Protein AF-A0A9E0PVD9-F1 (afdb_monomer)

pLDDT: mean 71.07, std 14.57, range [38.31, 94.0]

Nearest PDB structures (foldseek):
  6zca-assembly1_H  TM=3.466E-01  e=7.854E+00  Bacillus subtilis

Solvent-accessible surface area (backbone atoms only — not comparable to full-atom values): 8958 Å² total; per-residue (Å²): 135,83,74,78,79,60,87,56,66,57,70,53,83,53,71,79,39,72,42,85,40,76,60,57,94,83,19,94,79,35,46,43,69,78,36,33,29,36,58,50,47,50,51,51,40,51,51,49,49,66,51,49,53,55,49,58,53,50,64,55,73,76,47,55,87,72,59,69,77,58,73,68,67,71,61,35,54,53,49,52,51,53,50,43,48,43,62,76,49,33,33,79,73,46,49,91,49,23,84,75,46,45,67,55,53,52,51,52,49,54,49,54,50,43,33,50,53,58,27,69,45,82,36,60,73,60,19,63,74,71,77,41,86,40,64,38,37,40,75,72,34,69,68,52,49,52,50,54,51,51,66,71,71,108

Mean predicted aligned error: 12.89 Å

Radius of gyration: 20.1 Å; Cα contacts (8 Å, |Δi|>4): 123; chains: 1; bounding box: 58×36×50 Å

Secondary structure (DSSP, 8-state):
-PPPPPTTTTTSPPEEEEEE---GGG-TTSEEEEEEHHHHHHHHHHHHHHHHHHHHHHHHHTS-TTGGGS--THHHHHHHHHHHIIIIIIHHHHGGGHHHHHHHHHHHHHHHHHHHHHHHS--HHHHHHTTS---S-GGG-HHHHHHHHHHHH-

Structure (mmCIF, N/CA/C/O backbone):
data_AF-A0A9E0PVD9-F1
#
_entry.id   AF-A0A9E0PVD9-F1
#
loop_
_atom_site.group_PDB
_atom_site.id
_atom_site.type_symbol
_atom_site.label_atom_id
_atom_site.label_alt_id
_atom_site.label_comp_id
_atom_site.label_asym_id
_atom_site.label_entity_id
_atom_site.label_seq_id
_atom_site.pdbx_PDB_ins_code
_atom_site.Cartn_x
_atom_site.Cartn_y
_atom_site.Cartn_z
_atom_site.occupancy
_atom_site.B_iso_or_equiv
_atom_site.auth_seq_id
_atom_site.auth_comp_id
_atom_site.auth_asym_id
_atom_site.auth_atom_id
_atom_site.pdbx_PDB_model_num
ATOM 1 N N . MET A 1 1 ? 35.171 -16.107 -16.416 1.00 38.31 1 MET A N 1
ATOM 2 C CA . MET A 1 1 ? 35.222 -14.793 -15.742 1.00 38.31 1 MET A CA 1
ATOM 3 C C . MET A 1 1 ? 33.788 -14.353 -15.505 1.00 38.31 1 MET A C 1
ATOM 5 O O . MET A 1 1 ? 33.141 -13.918 -16.445 1.00 38.31 1 MET A O 1
ATOM 9 N N . MET A 1 2 ? 33.255 -14.597 -14.307 1.00 42.34 2 MET A N 1
ATOM 10 C CA . MET A 1 2 ? 31.916 -14.138 -13.922 1.00 42.34 2 MET A CA 1
ATOM 11 C C . MET A 1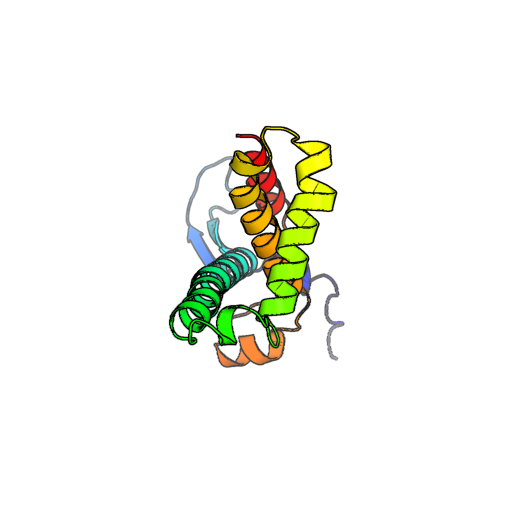 2 ? 32.009 -12.629 -13.686 1.00 42.34 2 MET A C 1
ATOM 13 O O . MET A 1 2 ? 32.814 -12.195 -12.862 1.00 42.34 2 MET A O 1
ATOM 17 N N . ALA A 1 3 ? 31.284 -11.837 -14.475 1.00 53.94 3 ALA A N 1
ATOM 18 C CA . ALA A 1 3 ? 31.204 -10.398 -14.258 1.00 53.94 3 ALA A CA 1
ATOM 19 C C . ALA A 1 3 ? 30.633 -10.138 -12.850 1.00 53.94 3 ALA A C 1
ATOM 21 O O . ALA A 1 3 ? 29.744 -10.880 -12.428 1.00 53.94 3 ALA A O 1
ATOM 22 N N . PRO A 1 4 ? 31.132 -9.134 -12.109 1.00 53.50 4 PRO A N 1
ATOM 23 C CA . PRO A 1 4 ? 30.581 -8.794 -10.803 1.00 53.50 4 PRO A CA 1
ATOM 24 C C . PRO A 1 4 ? 29.106 -8.424 -10.979 1.00 53.50 4 PRO A C 1
ATOM 26 O O . PRO A 1 4 ? 28.787 -7.510 -11.744 1.00 53.50 4 PRO A O 1
ATOM 29 N N . GLU A 1 5 ? 28.206 -9.157 -10.319 1.00 59.16 5 GLU A N 1
ATOM 30 C CA . GLU A 1 5 ? 26.781 -8.839 -10.342 1.00 59.16 5 GLU A CA 1
ATOM 31 C C . GLU A 1 5 ? 26.595 -7.411 -9.840 1.00 59.16 5 GLU A C 1
ATOM 33 O O . GLU A 1 5 ? 27.009 -7.043 -8.740 1.00 59.16 5 GLU A O 1
ATOM 38 N N . ASN A 1 6 ? 26.050 -6.575 -10.715 1.00 63.59 6 ASN A N 1
ATOM 39 C CA . ASN A 1 6 ? 25.955 -5.150 -10.486 1.00 63.59 6 ASN A CA 1
ATOM 40 C C . ASN A 1 6 ? 24.961 -4.925 -9.330 1.00 63.59 6 ASN A C 1
ATOM 42 O O . ASN A 1 6 ? 23.775 -5.241 -9.498 1.00 63.59 6 ASN A O 1
ATOM 46 N N . PRO A 1 7 ? 25.384 -4.376 -8.175 1.00 59.88 7 PRO A N 1
ATOM 47 C CA . PRO A 1 7 ? 24.526 -4.222 -6.998 1.00 59.88 7 PRO A CA 1
ATOM 48 C C . PRO A 1 7 ? 23.393 -3.213 -7.224 1.00 59.88 7 PRO A C 1
ATOM 50 O O . PRO A 1 7 ? 22.564 -3.021 -6.353 1.00 59.88 7 PRO A O 1
ATOM 53 N N . LEU A 1 8 ? 23.333 -2.562 -8.385 1.00 54.97 8 LEU A N 1
ATOM 54 C CA . LEU A 1 8 ? 22.286 -1.613 -8.759 1.00 54.97 8 LEU A CA 1
ATOM 55 C C . LEU A 1 8 ? 21.165 -2.248 -9.596 1.00 54.97 8 LEU A C 1
ATOM 57 O O . LEU A 1 8 ? 20.128 -1.626 -9.807 1.00 54.97 8 LEU A O 1
ATOM 61 N N . SER A 1 9 ? 21.341 -3.488 -10.059 1.00 55.22 9 SER A N 1
ATOM 62 C CA . SER A 1 9 ? 20.395 -4.165 -10.961 1.00 55.22 9 SER A CA 1
ATOM 63 C C . SER A 1 9 ? 19.017 -4.430 -10.343 1.00 55.22 9 SER A C 1
ATOM 65 O O . SER A 1 9 ? 18.041 -4.524 -11.080 1.00 55.22 9 SER A O 1
ATOM 67 N N . HIS A 1 10 ? 18.925 -4.498 -9.013 1.00 57.78 10 HIS A N 1
ATOM 68 C CA . HIS A 1 10 ? 17.672 -4.694 -8.274 1.00 57.78 10 HIS A CA 1
ATOM 69 C C . HIS A 1 10 ? 16.986 -3.380 -7.860 1.00 57.78 10 HIS A C 1
ATOM 71 O O . HIS A 1 10 ? 15.846 -3.398 -7.399 1.00 57.78 10 HIS A O 1
ATOM 77 N N . VAL A 1 11 ? 17.686 -2.246 -7.985 1.00 53.78 11 VAL A N 1
ATOM 78 C CA . VAL A 1 11 ? 17.159 -0.905 -7.671 1.00 53.78 11 VAL A CA 1
ATOM 79 C C . VAL A 1 11 ? 16.564 -0.258 -8.923 1.00 53.78 11 VAL A C 1
ATOM 81 O O . VAL A 1 11 ? 15.617 0.524 -8.843 1.00 53.78 11 VAL A O 1
ATOM 84 N N . ILE A 1 12 ? 17.121 -0.586 -10.090 1.00 56.66 12 ILE A N 1
ATOM 85 C CA . ILE A 1 12 ? 16.719 -0.024 -11.377 1.00 56.66 12 ILE A CA 1
ATOM 86 C C . ILE A 1 12 ? 15.471 -0.744 -11.899 1.00 56.66 12 ILE A C 1
ATOM 88 O O . ILE A 1 12 ? 15.367 -1.965 -11.853 1.00 56.66 12 ILE A O 1
ATOM 92 N N . GLN A 1 13 ? 14.528 0.039 -12.419 1.00 55.19 13 GLN A N 1
ATOM 93 C CA . GLN A 1 13 ? 13.339 -0.460 -13.106 1.00 55.19 13 GLN A CA 1
ATOM 94 C C . GLN A 1 13 ? 13.707 -1.142 -14.416 1.00 55.19 13 GLN A C 1
ATOM 96 O O . GLN A 1 13 ? 14.277 -0.489 -15.293 1.00 55.19 13 GLN A O 1
ATOM 101 N N . HIS A 1 14 ? 13.291 -2.397 -14.588 1.00 59.22 14 HIS A N 1
ATOM 102 C CA . HIS A 1 14 ? 13.336 -3.050 -15.892 1.00 59.22 14 HIS A CA 1
ATOM 103 C C . HIS A 1 14 ? 11.985 -2.893 -16.610 1.00 59.22 14 HIS A C 1
ATOM 105 O O . HIS A 1 14 ? 10.925 -3.124 -16.016 1.00 59.22 14 HIS A O 1
ATOM 111 N N . PRO A 1 15 ? 11.988 -2.415 -17.865 1.00 57.00 15 PRO A N 1
ATOM 112 C CA . PRO A 1 15 ? 10.788 -2.320 -18.684 1.00 57.00 15 PRO A CA 1
ATOM 113 C C . PRO A 1 15 ? 10.430 -3.699 -19.264 1.00 57.00 15 PRO A C 1
ATOM 115 O O . PRO A 1 15 ? 11.221 -4.299 -19.984 1.00 57.00 15 PRO A O 1
ATOM 118 N N . LEU A 1 16 ? 9.221 -4.196 -18.984 1.00 54.94 16 LEU A N 1
ATOM 119 C CA . LEU A 1 16 ? 8.708 -5.462 -19.535 1.00 54.94 16 LEU A CA 1
ATOM 120 C C . LEU A 1 16 ? 7.993 -5.264 -20.876 1.00 54.94 16 LEU A C 1
ATOM 122 O O . LEU A 1 16 ? 7.992 -6.156 -21.721 1.00 54.94 16 LEU A O 1
ATOM 126 N N . LYS A 1 17 ? 7.358 -4.103 -21.081 1.00 51.91 17 LYS A N 1
ATOM 127 C CA . LYS A 1 17 ? 6.690 -3.765 -22.343 1.00 51.91 17 LYS A CA 1
ATOM 128 C C . LYS A 1 17 ? 6.877 -2.292 -22.678 1.00 51.91 17 LYS A C 1
ATOM 130 O O . LYS A 1 17 ? 6.325 -1.412 -22.011 1.00 51.91 17 LYS A O 1
ATOM 135 N N . GLU A 1 18 ? 7.639 -2.052 -23.735 1.00 54.31 18 GLU A N 1
ATOM 136 C CA . GLU A 1 18 ? 7.874 -0.732 -24.309 1.00 54.31 18 GLU A CA 1
ATOM 137 C C . GLU A 1 18 ? 6.925 -0.525 -25.492 1.00 54.31 18 GLU A C 1
ATOM 139 O O . GLU A 1 18 ? 6.795 -1.390 -26.360 1.00 54.31 18 GLU A O 1
ATOM 144 N N . PHE A 1 19 ? 6.232 0.611 -25.514 1.00 52.44 19 PHE A N 1
ATOM 145 C CA . PHE A 1 19 ? 5.480 1.056 -26.682 1.00 52.44 19 PHE A CA 1
ATOM 146 C C . PHE A 1 19 ? 6.237 2.207 -27.347 1.00 52.44 19 PHE A C 1
ATOM 148 O O . PHE A 1 19 ? 6.635 3.138 -26.641 1.00 52.44 19 PHE A O 1
ATOM 155 N N . PRO A 1 20 ? 6.427 2.186 -28.678 1.00 52.06 20 PRO A N 1
ATOM 156 C CA . PRO A 1 20 ? 7.006 3.318 -29.382 1.00 52.06 20 PRO A CA 1
ATOM 157 C C . PRO A 1 20 ? 6.014 4.482 -29.321 1.00 52.06 20 PRO A C 1
ATOM 159 O O . PRO A 1 20 ? 4.884 4.380 -29.797 1.00 52.06 20 PRO A O 1
ATOM 162 N N . ALA A 1 21 ? 6.424 5.571 -28.689 1.00 54.53 21 ALA A N 1
ATOM 163 C CA . ALA A 1 21 ? 5.640 6.785 -28.576 1.00 54.53 21 ALA A CA 1
ATOM 164 C C . ALA A 1 21 ? 6.600 7.970 -28.595 1.00 54.53 21 ALA A C 1
ATOM 166 O O . ALA A 1 21 ? 7.444 8.128 -27.715 1.00 54.53 21 ALA A O 1
ATOM 167 N N . ASP A 1 22 ? 6.478 8.782 -29.636 1.00 52.19 22 ASP A N 1
ATOM 168 C CA . ASP A 1 22 ? 7.345 9.925 -29.880 1.00 52.19 22 ASP A CA 1
ATOM 169 C C . ASP A 1 22 ? 6.628 11.203 -29.422 1.00 52.19 22 ASP A C 1
ATOM 171 O O . ASP A 1 22 ? 6.056 11.952 -30.212 1.00 52.19 22 ASP A O 1
ATOM 175 N N . LEU A 1 23 ? 6.572 11.404 -28.099 1.00 58.47 23 LEU A N 1
ATOM 176 C CA . LEU A 1 23 ? 6.018 12.609 -27.462 1.00 58.47 23 LEU A CA 1
ATOM 177 C C . LEU A 1 23 ? 7.101 13.692 -27.259 1.00 58.47 23 LEU A C 1
ATOM 179 O O . LEU A 1 23 ? 7.127 14.397 -26.245 1.00 58.47 23 LEU A O 1
ATOM 183 N N . GLY A 1 24 ? 8.020 13.828 -28.222 1.00 64.25 24 GLY A N 1
ATOM 184 C CA . GLY A 1 24 ? 9.036 14.882 -28.259 1.00 64.25 24 GLY A CA 1
ATOM 185 C C . GLY A 1 24 ? 9.829 15.005 -26.951 1.00 64.25 24 GLY A C 1
ATOM 186 O O . GLY A 1 24 ? 10.528 14.085 -26.534 1.00 64.25 24 GLY A O 1
ATOM 187 N N . MET A 1 25 ? 9.705 16.146 -26.267 1.00 58.59 25 MET A N 1
ATOM 188 C CA . MET A 1 25 ? 10.477 16.480 -25.058 1.00 58.59 25 MET A CA 1
ATOM 189 C C . MET A 1 25 ? 10.186 15.574 -23.842 1.00 58.59 25 MET A C 1
ATOM 191 O O . MET A 1 25 ? 10.970 15.542 -22.896 1.00 58.59 25 MET A O 1
ATOM 195 N N . LEU A 1 26 ? 9.078 14.827 -23.859 1.00 57.31 26 LEU A N 1
ATOM 196 C CA . LEU A 1 26 ? 8.684 13.914 -22.781 1.00 57.31 26 LEU A CA 1
ATOM 197 C C . LEU A 1 26 ? 9.173 12.476 -23.013 1.00 57.31 26 LEU A C 1
ATOM 199 O O . LEU A 1 26 ? 9.056 11.640 -22.118 1.00 57.31 26 LEU A O 1
ATOM 203 N N . THR A 1 27 ? 9.738 12.168 -24.188 1.00 56.69 27 THR A N 1
ATOM 204 C CA . THR A 1 27 ? 10.215 10.817 -24.516 1.00 56.69 27 THR A CA 1
ATOM 205 C C . THR A 1 27 ? 11.558 10.855 -25.257 1.00 56.69 27 THR A C 1
ATOM 207 O O . THR A 1 27 ? 11.617 10.586 -26.453 1.00 56.69 27 THR A O 1
ATOM 210 N N . PRO A 1 28 ? 12.685 11.110 -24.559 1.00 53.59 28 PRO A N 1
ATOM 211 C CA . PRO A 1 28 ? 14.009 11.244 -25.187 1.00 53.59 28 PRO A CA 1
ATOM 212 C C . PRO A 1 28 ? 14.522 9.983 -25.907 1.00 53.59 28 PRO A C 1
ATOM 214 O O . PRO A 1 28 ? 15.515 10.045 -26.625 1.00 53.59 28 PRO A O 1
ATOM 217 N N . ARG A 1 29 ? 13.877 8.828 -25.685 1.00 56.50 29 ARG A N 1
ATOM 218 C CA . ARG A 1 29 ? 14.178 7.538 -26.331 1.00 56.50 29 ARG A CA 1
ATOM 219 C C . ARG A 1 29 ? 13.087 7.068 -27.307 1.00 56.50 29 ARG A C 1
ATOM 221 O O . ARG A 1 29 ? 13.189 5.955 -27.805 1.00 56.50 29 ARG A O 1
ATOM 228 N N . GLY A 1 30 ? 12.039 7.865 -27.549 1.00 56.56 30 GLY A N 1
ATOM 229 C CA . GLY A 1 30 ? 10.913 7.495 -28.423 1.00 56.56 30 GLY A CA 1
ATOM 230 C C . GLY A 1 30 ? 10.094 6.281 -27.953 1.00 56.56 30 GLY A C 1
ATOM 231 O O . GLY A 1 30 ? 9.303 5.735 -28.720 1.00 56.56 30 GLY A O 1
ATOM 232 N N . VAL A 1 31 ? 10.291 5.835 -26.708 1.00 57.91 31 VAL A N 1
ATOM 233 C CA . VAL A 1 31 ? 9.601 4.694 -26.097 1.00 57.91 31 VAL A CA 1
ATOM 234 C C . VAL A 1 31 ? 8.993 5.089 -24.755 1.00 57.91 31 VAL A C 1
ATOM 236 O O . VAL A 1 31 ? 9.655 5.693 -23.910 1.00 57.91 31 VAL A O 1
ATOM 239 N N . ILE A 1 32 ? 7.728 4.731 -24.549 1.00 57.19 32 ILE A N 1
ATOM 240 C CA . ILE A 1 32 ? 7.061 4.808 -23.251 1.00 57.19 32 ILE A CA 1
ATOM 241 C C . ILE A 1 32 ? 7.057 3.403 -22.656 1.00 57.19 32 ILE A C 1
ATOM 243 O O . ILE A 1 32 ? 6.512 2.457 -23.233 1.00 57.19 32 ILE A O 1
ATOM 247 N N . THR A 1 33 ? 7.647 3.269 -21.473 1.00 61.53 33 THR A N 1
ATOM 248 C CA . THR A 1 33 ? 7.526 2.060 -20.660 1.00 61.53 33 THR A CA 1
ATOM 249 C C . THR A 1 33 ? 6.127 2.018 -20.062 1.00 61.53 33 THR A C 1
ATOM 251 O O . THR A 1 33 ? 5.820 2.768 -19.141 1.00 61.53 33 THR A O 1
ATOM 254 N N . VAL A 1 34 ? 5.266 1.150 -20.593 1.00 60.56 34 VAL A N 1
ATOM 255 C CA . VAL A 1 34 ? 3.872 1.033 -20.128 1.00 60.56 34 VAL A CA 1
ATOM 256 C C . VAL A 1 34 ? 3.761 0.046 -18.963 1.00 60.56 34 VAL A C 1
ATOM 258 O O . VAL A 1 34 ? 2.926 0.215 -18.078 1.00 60.56 34 VAL A O 1
ATOM 261 N N . LEU A 1 35 ? 4.626 -0.971 -18.933 1.00 59.50 35 LEU A N 1
ATOM 262 C CA . LEU A 1 35 ? 4.690 -1.977 -17.872 1.00 59.50 35 LEU A CA 1
ATOM 263 C C . LEU A 1 35 ? 6.139 -2.131 -17.408 1.00 59.50 35 LEU A C 1
ATOM 265 O O . LEU A 1 35 ? 6.978 -2.615 -18.168 1.00 59.50 35 LEU A O 1
ATOM 269 N N . SER A 1 36 ? 6.417 -1.727 -16.167 1.00 70.00 36 SER A N 1
ATOM 270 C CA . SER A 1 36 ? 7.665 -2.048 -15.463 1.00 70.00 36 SER A CA 1
ATOM 271 C C . SER A 1 36 ? 7.403 -3.061 -14.353 1.00 70.00 36 SER A C 1
ATOM 273 O O . SER A 1 36 ? 6.267 -3.192 -13.883 1.00 70.00 36 SER A O 1
ATOM 275 N N . ASP A 1 37 ? 8.458 -3.729 -13.895 1.00 67.44 37 ASP A N 1
ATOM 276 C CA . ASP A 1 37 ? 8.407 -4.705 -12.798 1.00 67.44 37 ASP A CA 1
ATOM 277 C C . ASP A 1 37 ? 7.695 -4.148 -11.556 1.00 67.44 37 ASP A C 1
ATOM 279 O O . ASP A 1 37 ? 6.932 -4.839 -10.882 1.00 67.44 37 ASP A O 1
ATOM 283 N N . GLN A 1 38 ? 7.872 -2.855 -11.283 1.00 71.25 38 GLN A N 1
ATOM 284 C CA . GLN A 1 38 ? 7.277 -2.187 -10.129 1.00 71.25 38 GLN A CA 1
ATOM 285 C C . GLN A 1 38 ? 5.775 -1.944 -10.297 1.00 71.25 38 GLN A C 1
ATOM 287 O O . GLN A 1 38 ? 5.024 -2.092 -9.334 1.00 71.25 38 GLN A O 1
ATOM 292 N N . ILE A 1 39 ? 5.322 -1.616 -11.512 1.00 74.25 39 ILE A N 1
ATOM 293 C CA . ILE A 1 39 ? 3.890 -1.479 -11.820 1.00 74.25 39 ILE A CA 1
ATOM 294 C C . ILE A 1 39 ? 3.211 -2.844 -11.674 1.00 74.25 39 ILE A C 1
ATOM 296 O O . ILE A 1 39 ? 2.147 -2.947 -11.065 1.00 74.25 39 ILE A O 1
ATOM 300 N N . VAL A 1 40 ? 3.855 -3.908 -12.163 1.00 73.31 40 VAL A N 1
ATOM 301 C CA . VAL A 1 40 ? 3.367 -5.285 -12.004 1.00 73.31 40 VAL A CA 1
ATOM 302 C C . VAL A 1 40 ? 3.268 -5.657 -10.523 1.00 73.31 40 VAL A C 1
ATOM 304 O O . VAL A 1 40 ? 2.231 -6.156 -10.091 1.00 73.31 40 VAL A O 1
ATOM 307 N N . MET A 1 41 ? 4.284 -5.337 -9.719 1.00 73.06 41 MET A N 1
ATOM 308 C CA . MET A 1 41 ? 4.272 -5.571 -8.271 1.00 73.06 41 MET A CA 1
ATOM 309 C C . MET A 1 41 ? 3.146 -4.830 -7.548 1.00 73.06 41 MET A C 1
ATOM 311 O O . MET A 1 41 ? 2.507 -5.402 -6.666 1.00 73.06 41 MET A O 1
ATOM 315 N N . MET A 1 42 ? 2.854 -3.586 -7.933 1.00 77.62 42 MET A N 1
ATOM 316 C CA . MET A 1 42 ? 1.721 -2.835 -7.381 1.00 77.62 42 MET A CA 1
ATOM 317 C C . MET A 1 42 ? 0.378 -3.470 -7.739 1.00 77.62 42 MET A C 1
ATOM 319 O O . MET A 1 42 ? -0.498 -3.563 -6.880 1.00 77.62 42 MET A O 1
ATOM 323 N N . ILE A 1 43 ? 0.216 -3.929 -8.984 1.00 80.81 43 ILE A N 1
ATOM 324 C CA . ILE A 1 43 ? -1.001 -4.618 -9.430 1.00 80.81 43 ILE A CA 1
ATOM 325 C C . ILE A 1 43 ? -1.176 -5.921 -8.646 1.00 80.81 43 ILE A C 1
ATOM 327 O O . ILE A 1 43 ? -2.257 -6.174 -8.119 1.00 80.81 43 ILE A O 1
ATOM 331 N N . VAL A 1 44 ? -0.115 -6.718 -8.500 1.00 80.69 44 VAL A N 1
ATOM 332 C CA . VAL A 1 44 ? -0.140 -7.961 -7.715 1.00 80.69 44 VAL A CA 1
ATOM 333 C C . VAL A 1 44 ? -0.479 -7.680 -6.252 1.00 80.69 44 VAL A C 1
ATOM 335 O O . VAL A 1 44 ? -1.350 -8.348 -5.699 1.00 80.69 44 VAL A O 1
ATOM 338 N N . ALA A 1 45 ? 0.140 -6.673 -5.631 1.00 81.50 45 ALA A N 1
ATOM 339 C CA . ALA A 1 45 ? -0.161 -6.276 -4.256 1.00 81.50 45 ALA A CA 1
ATOM 340 C C . ALA A 1 45 ? -1.622 -5.824 -4.092 1.00 81.50 45 ALA A C 1
ATOM 342 O O . ALA A 1 45 ? -2.294 -6.224 -3.140 1.00 81.50 45 ALA A O 1
ATOM 343 N N . GLY A 1 46 ? -2.130 -5.029 -5.038 1.00 82.88 46 GLY A N 1
ATOM 344 C CA . GLY A 1 46 ? -3.517 -4.568 -5.061 1.00 82.88 46 GLY A CA 1
ATOM 345 C C . GLY A 1 46 ? -4.511 -5.719 -5.206 1.00 82.88 46 GLY A C 1
ATOM 346 O O . GLY A 1 46 ? -5.470 -5.800 -4.439 1.00 82.88 46 GLY A O 1
ATOM 347 N N . LEU A 1 47 ? -4.255 -6.655 -6.125 1.00 85.00 47 LEU A N 1
ATOM 348 C CA . LEU A 1 47 ? -5.071 -7.858 -6.290 1.00 85.00 47 LEU A CA 1
ATOM 349 C C . LEU A 1 47 ? -5.024 -8.736 -5.040 1.00 85.00 47 LEU A C 1
ATOM 351 O O . LEU A 1 47 ? -6.066 -9.176 -4.562 1.00 85.00 47 LEU A O 1
ATOM 355 N N . LEU A 1 48 ? -3.839 -8.952 -4.466 1.00 83.50 48 LEU A N 1
ATOM 356 C CA . LEU A 1 48 ? -3.678 -9.723 -3.237 1.00 83.50 48 LEU A CA 1
ATOM 357 C C . LEU A 1 48 ? -4.538 -9.132 -2.121 1.00 83.50 48 LEU A C 1
ATOM 359 O O . LEU A 1 48 ? -5.307 -9.863 -1.504 1.00 83.50 48 LEU A O 1
ATOM 363 N N . LEU A 1 49 ? -4.485 -7.819 -1.902 1.00 83.06 49 LEU A N 1
ATOM 364 C CA . LEU A 1 49 ? -5.325 -7.159 -0.904 1.00 83.06 49 LEU A CA 1
ATOM 365 C C . LEU A 1 49 ? -6.816 -7.271 -1.229 1.00 83.06 49 LEU A C 1
ATOM 367 O O . LEU A 1 49 ? -7.606 -7.591 -0.339 1.00 83.06 49 LEU A O 1
ATOM 371 N N . MET A 1 50 ? -7.190 -7.093 -2.498 1.00 83.25 50 MET A N 1
ATOM 372 C CA . MET A 1 50 ? -8.567 -7.235 -2.972 1.00 83.25 50 MET A CA 1
ATOM 373 C C . MET A 1 50 ? -9.127 -8.648 -2.762 1.00 83.25 50 MET A C 1
ATOM 375 O O . MET A 1 50 ? -10.327 -8.786 -2.554 1.00 83.25 50 MET A O 1
ATOM 379 N N . PHE A 1 51 ? -8.303 -9.699 -2.775 1.00 80.56 51 PHE A N 1
ATOM 380 C CA . PHE A 1 51 ? -8.754 -11.069 -2.506 1.00 80.56 51 PHE A CA 1
ATOM 381 C C . PHE A 1 51 ? -8.637 -11.461 -1.027 1.00 80.56 51 PHE A C 1
ATOM 383 O O . PHE A 1 51 ? -9.537 -12.108 -0.487 1.00 80.56 51 PHE A O 1
ATOM 390 N N . VAL A 1 52 ? -7.562 -11.056 -0.349 1.00 77.00 52 VAL A N 1
ATOM 391 C CA . VAL A 1 52 ? -7.267 -11.442 1.038 1.00 77.00 52 VAL A CA 1
ATOM 392 C C . VAL A 1 52 ? -8.225 -10.776 2.024 1.00 77.00 52 VAL A C 1
ATOM 394 O O . VAL A 1 52 ? -8.763 -11.469 2.888 1.00 77.00 52 VAL A O 1
ATOM 397 N N . PHE A 1 53 ? -8.512 -9.476 1.886 1.00 74.12 53 PHE A N 1
ATOM 398 C CA . PHE A 1 53 ? -9.419 -8.778 2.807 1.00 74.12 53 PHE A CA 1
ATOM 399 C C . PHE A 1 53 ? -10.849 -9.345 2.774 1.00 74.12 53 PHE A C 1
ATOM 401 O O . PHE A 1 53 ? -11.364 -9.713 3.834 1.00 74.12 53 PHE A O 1
ATOM 408 N N . PRO A 1 54 ? -11.497 -9.521 1.605 1.00 72.69 54 PRO A N 1
ATOM 409 C CA . PRO A 1 54 ? -12.818 -10.138 1.540 1.00 72.69 54 PRO A CA 1
ATOM 410 C C . PRO A 1 54 ? -12.824 -11.602 1.968 1.00 72.69 54 PRO A C 1
ATOM 412 O O . PRO A 1 54 ? -13.815 -12.046 2.537 1.00 72.69 54 PRO A O 1
ATOM 415 N N . LEU A 1 55 ? -11.748 -12.363 1.737 1.00 67.38 55 LEU A N 1
ATOM 416 C CA . LEU A 1 55 ? -11.649 -13.747 2.210 1.00 67.38 55 LEU A CA 1
ATOM 417 C C . LEU A 1 55 ? -11.583 -13.816 3.743 1.00 67.38 55 LEU A C 1
ATOM 419 O O . LEU A 1 55 ? -12.275 -14.636 4.346 1.00 67.38 55 LEU A O 1
ATOM 423 N N . LEU A 1 56 ? -10.803 -12.937 4.378 1.00 66.38 56 LEU A N 1
ATOM 424 C CA . LEU A 1 56 ? -10.728 -12.812 5.838 1.00 66.38 56 LEU A CA 1
ATOM 425 C C . LEU A 1 56 ? -12.080 -12.389 6.433 1.00 66.38 56 LEU A C 1
ATOM 427 O O . LEU A 1 56 ? -12.528 -12.966 7.424 1.00 66.38 56 LEU A O 1
ATOM 431 N N . LEU A 1 57 ? -12.771 -11.443 5.790 1.00 66.19 57 LEU A N 1
ATOM 432 C CA . LEU A 1 57 ? -14.101 -10.981 6.202 1.00 66.19 57 LEU A CA 1
ATOM 433 C C . LEU A 1 57 ? -15.196 -12.037 5.964 1.00 66.19 57 LEU A C 1
ATOM 435 O O . LEU A 1 57 ? -16.078 -12.211 6.800 1.00 66.19 57 LEU A O 1
ATOM 439 N N . ARG A 1 58 ? -15.141 -12.793 4.862 1.00 62.81 58 ARG A N 1
ATOM 440 C CA . ARG A 1 58 ? -16.092 -13.880 4.562 1.00 62.81 58 ARG A CA 1
ATOM 441 C C . ARG A 1 58 ? -15.931 -15.069 5.500 1.00 62.81 58 ARG A C 1
ATOM 44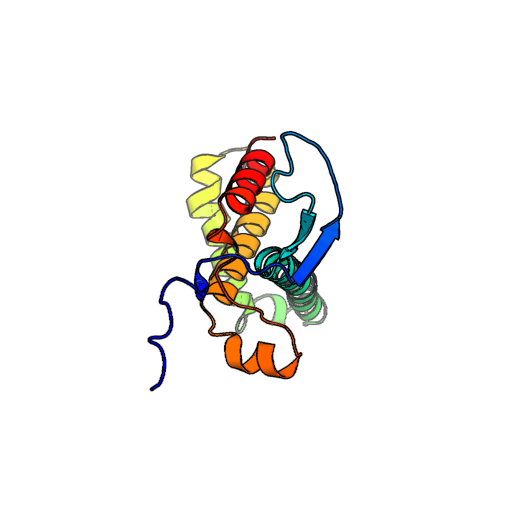3 O O . ARG A 1 58 ? -16.935 -15.616 5.943 1.00 62.81 58 ARG A O 1
ATOM 450 N N . ARG A 1 59 ? -14.694 -15.428 5.862 1.00 59.41 59 ARG A N 1
ATOM 451 C CA . ARG A 1 59 ? -14.424 -16.443 6.898 1.00 59.41 59 ARG A CA 1
ATOM 452 C C . ARG A 1 59 ? -15.028 -16.064 8.254 1.00 59.41 59 ARG A C 1
ATOM 454 O O . ARG A 1 59 ? -15.375 -16.950 9.023 1.00 59.41 59 ARG A O 1
ATOM 461 N N . ARG A 1 60 ? -15.215 -14.767 8.516 1.00 56.62 60 ARG A N 1
ATOM 462 C CA . ARG A 1 60 ? -15.890 -14.245 9.712 1.00 56.62 60 ARG A CA 1
ATOM 463 C C . ARG A 1 60 ? -17.419 -14.340 9.634 1.00 56.62 60 ARG A C 1
ATOM 465 O O . ARG A 1 60 ? -18.051 -14.562 10.657 1.00 56.62 60 ARG A O 1
ATOM 472 N N . ALA A 1 61 ? -18.015 -14.181 8.450 1.00 53.50 61 ALA A N 1
ATOM 473 C CA . ALA A 1 61 ? -19.473 -14.216 8.274 1.00 53.50 61 ALA A CA 1
ATOM 474 C C . ALA A 1 61 ? -20.084 -15.623 8.433 1.00 53.50 61 ALA A C 1
ATOM 476 O O . ALA A 1 61 ? -21.270 -15.733 8.723 1.00 53.50 61 ALA A O 1
ATOM 477 N N . GLY A 1 62 ? -19.286 -16.681 8.249 1.00 51.47 62 GLY A N 1
ATOM 478 C CA . GLY A 1 62 ? -19.719 -18.076 8.400 1.00 51.47 62 GLY A CA 1
ATOM 479 C C . GLY A 1 62 ? -19.487 -18.697 9.783 1.00 51.47 62 GLY A C 1
ATOM 480 O O . GLY A 1 62 ? -19.821 -19.862 9.960 1.00 51.47 62 GLY A O 1
ATOM 481 N N . ALA A 1 63 ? -18.894 -17.972 10.741 1.00 51.84 63 ALA A N 1
ATOM 482 C CA . ALA A 1 63 ? -18.632 -18.485 12.086 1.00 51.84 63 ALA A CA 1
ATOM 483 C C . ALA A 1 63 ? -19.789 -18.136 13.037 1.00 51.84 63 ALA A C 1
ATOM 485 O O . ALA A 1 63 ? -20.215 -16.981 13.101 1.00 51.84 63 ALA A O 1
ATOM 486 N N . ASP A 1 64 ? -20.274 -19.140 13.769 1.00 53.62 64 ASP A N 1
ATOM 487 C CA . ASP A 1 64 ? -21.386 -19.064 14.719 1.00 53.62 64 ASP A CA 1
ATOM 488 C C . ASP A 1 64 ? -21.340 -17.829 15.643 1.00 53.62 64 ASP A C 1
ATOM 490 O O . ASP A 1 64 ? -20.257 -17.371 16.029 1.00 53.62 64 ASP A O 1
ATOM 494 N N . PRO A 1 65 ? -22.502 -17.308 16.088 1.00 56.47 65 PRO A N 1
ATOM 495 C CA . PRO A 1 65 ? -22.600 -16.087 16.896 1.00 56.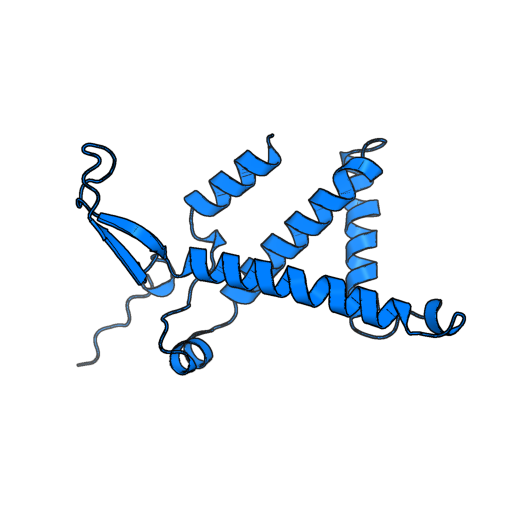47 65 PRO A CA 1
ATOM 496 C C . PRO A 1 65 ? -21.761 -16.097 18.190 1.00 56.47 65 PRO A C 1
ATOM 498 O O . PRO A 1 65 ? -21.417 -15.026 18.687 1.00 56.47 65 PRO A O 1
ATOM 501 N N . ILE A 1 66 ? -21.382 -17.276 18.701 1.00 52.22 66 ILE A N 1
ATOM 502 C CA . ILE A 1 66 ? -20.541 -17.459 19.897 1.00 52.22 66 ILE A CA 1
ATOM 503 C C . ILE A 1 66 ? -19.035 -17.460 19.551 1.00 52.22 66 ILE A C 1
ATOM 505 O O . ILE A 1 66 ? -18.234 -16.901 20.297 1.00 52.22 66 ILE A O 1
ATOM 509 N N . GLY A 1 67 ? -18.635 -17.991 18.388 1.00 51.62 67 GLY A N 1
ATOM 510 C CA . GLY A 1 67 ? -17.247 -17.944 17.893 1.00 51.62 67 GLY A CA 1
ATOM 511 C C . GLY A 1 67 ? -16.816 -16.551 17.413 1.00 51.62 67 GLY A C 1
ATOM 512 O O . GLY A 1 67 ? -15.628 -16.249 17.338 1.00 51.62 67 GLY A O 1
ATOM 513 N N . ARG A 1 68 ? -17.785 -15.662 17.162 1.00 52.44 68 ARG A N 1
ATOM 514 C CA . ARG A 1 68 ? -17.584 -14.252 16.784 1.00 52.44 68 ARG A CA 1
ATOM 515 C C . ARG A 1 68 ? -16.887 -13.405 17.862 1.00 52.44 68 ARG A C 1
ATOM 517 O O . ARG A 1 68 ? -16.400 -12.322 17.543 1.00 52.44 68 ARG A O 1
ATOM 524 N N . LEU A 1 69 ? -16.877 -13.873 19.114 1.00 52.25 69 LEU A N 1
ATOM 525 C CA . LEU A 1 69 ? -16.342 -13.167 20.287 1.00 52.25 69 LEU A CA 1
ATOM 526 C C . LEU A 1 69 ? -14.867 -13.473 20.577 1.00 52.25 69 LEU A C 1
ATOM 528 O O . LEU A 1 69 ? -14.237 -12.710 21.303 1.00 52.25 69 LEU A O 1
ATOM 532 N N . VAL A 1 70 ? -14.304 -14.548 20.015 1.00 50.00 70 VAL A N 1
ATOM 533 C CA . VAL A 1 70 ? -12.903 -14.927 20.244 1.00 50.00 70 VAL A CA 1
ATOM 534 C C . VAL A 1 70 ? -12.152 -14.874 18.912 1.00 50.00 70 VAL A C 1
ATOM 536 O O . VAL A 1 70 ? -12.193 -15.834 18.142 1.00 50.00 70 VAL A O 1
ATOM 539 N N . PRO A 1 71 ? -11.479 -13.754 18.593 1.00 53.66 71 PRO A N 1
ATOM 540 C CA . PRO A 1 71 ? -10.679 -13.659 17.380 1.00 53.66 71 PRO A CA 1
ATOM 541 C C . PRO A 1 71 ? -9.476 -14.612 17.486 1.00 53.66 71 PRO A C 1
ATOM 543 O O . PRO A 1 71 ? -8.557 -14.393 18.270 1.00 53.66 71 PRO A O 1
ATOM 546 N N . THR A 1 72 ? -9.463 -15.696 16.706 1.00 58.91 72 THR A N 1
ATOM 547 C CA . THR A 1 72 ? -8.344 -16.656 16.682 1.00 58.91 72 THR A CA 1
ATOM 548 C C . THR A 1 72 ? -7.466 -16.485 15.440 1.00 58.91 72 THR A C 1
ATOM 550 O O . THR A 1 72 ? -7.966 -16.345 14.322 1.00 58.91 72 THR A O 1
ATOM 553 N N . GLY A 1 73 ? -6.142 -16.558 15.619 1.00 70.31 73 GLY A N 1
ATOM 554 C CA . GLY A 1 73 ? -5.157 -16.613 14.531 1.00 70.31 73 GLY A CA 1
ATOM 555 C C . GLY A 1 73 ? -4.852 -15.264 13.864 1.00 70.31 73 GLY A C 1
ATOM 556 O O . GLY A 1 73 ? -4.790 -14.228 14.521 1.00 70.31 73 GLY A O 1
ATOM 557 N N . PHE A 1 74 ? -4.650 -15.277 12.540 1.00 71.50 74 PHE A N 1
ATOM 558 C CA . PHE A 1 74 ? -4.222 -14.110 11.746 1.00 71.50 74 PHE A CA 1
ATOM 559 C C . PHE A 1 74 ? -5.243 -12.955 11.739 1.00 71.50 74 PHE A C 1
ATOM 561 O O . PHE A 1 74 ? -4.860 -11.790 11.668 1.00 71.50 74 PHE A O 1
ATOM 568 N N . GLY A 1 75 ? -6.540 -13.258 11.873 1.00 74.38 75 GLY A N 1
ATOM 569 C CA . GLY A 1 75 ? -7.592 -12.238 11.958 1.00 74.38 75 GLY A CA 1
ATOM 570 C C . GLY A 1 75 ? -7.469 -11.345 13.197 1.00 74.38 75 GLY A C 1
ATOM 571 O O . GLY A 1 75 ? -7.699 -10.145 13.096 1.00 74.38 75 GLY A O 1
ATOM 572 N N . ASN A 1 76 ? -7.022 -11.903 14.328 1.00 78.94 76 ASN A N 1
ATOM 573 C CA . ASN A 1 76 ? -6.800 -11.147 15.563 1.00 78.94 76 ASN A CA 1
ATOM 574 C C . ASN A 1 76 ? -5.652 -10.139 15.424 1.00 78.94 76 ASN A C 1
ATOM 576 O O . ASN A 1 76 ? -5.744 -9.009 15.896 1.00 78.94 76 ASN A O 1
ATOM 580 N N . PHE A 1 77 ? -4.578 -10.538 14.735 1.00 83.56 77 PHE A N 1
ATOM 581 C CA . PHE A 1 77 ? -3.450 -9.652 14.460 1.00 83.56 77 PHE A CA 1
ATOM 582 C C . PHE A 1 77 ? -3.886 -8.468 13.592 1.00 83.56 77 PHE A C 1
ATOM 584 O O . PHE A 1 77 ? -3.642 -7.321 13.954 1.00 83.56 77 PHE A O 1
ATOM 591 N N . VAL A 1 78 ? -4.597 -8.735 12.489 1.00 84.25 78 VAL A N 1
ATOM 592 C CA . VAL A 1 78 ? -5.115 -7.680 11.603 1.00 84.25 78 VAL A CA 1
ATOM 593 C C . VAL A 1 78 ? -6.075 -6.753 12.351 1.00 84.25 78 VAL A C 1
ATOM 595 O O . VAL A 1 78 ? -5.974 -5.540 12.211 1.00 84.25 78 VAL A O 1
ATOM 598 N N . GLU A 1 79 ? -6.970 -7.292 13.182 1.00 84.38 79 GLU A N 1
ATOM 599 C CA . GLU A 1 79 ? -7.891 -6.487 13.991 1.00 84.38 79 GLU A CA 1
ATOM 600 C C . GLU A 1 79 ? -7.156 -5.608 15.008 1.00 84.38 79 GLU A C 1
ATOM 602 O O . GLU A 1 79 ? -7.445 -4.416 15.093 1.00 84.38 79 GLU A O 1
ATOM 607 N N . THR A 1 80 ? -6.163 -6.158 15.709 1.00 87.56 80 THR A N 1
ATOM 608 C CA . THR A 1 80 ? -5.317 -5.399 16.643 1.00 87.56 80 THR A CA 1
ATOM 609 C C . THR A 1 80 ? -4.587 -4.264 15.929 1.00 87.56 80 THR A C 1
ATOM 611 O O . THR A 1 80 ? -4.602 -3.131 16.404 1.00 87.56 80 THR A O 1
ATOM 614 N N . VAL A 1 81 ? -4.006 -4.528 14.755 1.00 90.50 81 VAL A N 1
ATOM 615 C CA . VAL A 1 81 ? -3.340 -3.503 13.936 1.00 90.50 81 VAL A CA 1
ATOM 616 C C . VAL A 1 81 ? -4.334 -2.431 13.485 1.00 90.50 81 VAL A C 1
ATOM 618 O O . VAL A 1 81 ? -4.053 -1.244 13.628 1.00 90.50 81 VAL A O 1
ATOM 621 N N . CYS A 1 82 ? -5.521 -2.809 13.000 1.00 89.62 82 CYS A N 1
ATOM 622 C CA . CYS A 1 82 ? -6.559 -1.851 12.613 1.00 89.62 82 CYS A CA 1
ATOM 623 C C . CYS A 1 82 ? -7.011 -0.981 13.797 1.00 89.62 82 CYS A C 1
ATOM 625 O O . CYS A 1 82 ? -7.144 0.236 13.651 1.00 89.62 82 CYS A O 1
ATOM 627 N N . GLN A 1 83 ? -7.234 -1.581 14.970 1.00 90.94 83 GLN A N 1
ATOM 628 C CA . GLN A 1 83 ? -7.608 -0.845 16.177 1.00 90.94 83 GLN A CA 1
ATOM 629 C C . GLN A 1 83 ? -6.493 0.098 16.629 1.00 90.94 83 GLN A C 1
ATOM 631 O O . GLN A 1 83 ? -6.786 1.254 16.918 1.00 90.94 83 GLN A O 1
ATOM 636 N N . TYR A 1 84 ? -5.234 -0.346 16.607 1.00 92.88 84 TYR A N 1
ATOM 637 C CA . TYR A 1 84 ? -4.072 0.489 16.909 1.00 92.88 84 TYR A CA 1
ATOM 638 C C . TYR A 1 84 ? -3.981 1.690 15.960 1.00 92.88 84 TYR A C 1
ATOM 640 O O . TYR A 1 84 ? -3.927 2.831 16.409 1.00 92.88 84 TYR A O 1
ATOM 648 N N . LEU A 1 85 ? -4.077 1.460 14.645 1.00 93.12 85 LEU A N 1
ATOM 649 C CA . LEU A 1 85 ? -4.086 2.537 13.649 1.00 93.12 85 LEU A CA 1
ATOM 650 C C . LEU A 1 85 ? -5.226 3.533 13.886 1.00 93.12 85 LEU A C 1
ATOM 652 O O . LEU A 1 85 ? -5.045 4.726 13.671 1.00 93.12 85 LEU A O 1
ATOM 656 N N . ARG A 1 86 ? -6.396 3.068 14.337 1.00 91.56 86 ARG A N 1
ATOM 657 C CA . ARG A 1 86 ? -7.524 3.952 14.647 1.00 91.56 86 ARG A CA 1
ATOM 658 C C . ARG A 1 86 ? -7.298 4.748 15.925 1.00 91.56 86 ARG A C 1
ATOM 660 O O . ARG A 1 86 ? -7.469 5.956 15.894 1.00 91.56 86 ARG A O 1
ATOM 667 N N . LYS A 1 87 ? -6.958 4.076 17.023 1.00 93.69 87 LYS A N 1
ATOM 668 C CA . LYS A 1 87 ? -6.918 4.656 18.371 1.00 93.69 87 LYS A CA 1
ATOM 669 C C . LYS A 1 87 ? -5.651 5.451 18.650 1.00 93.69 87 LYS A C 1
ATOM 671 O O . LYS A 1 87 ? -5.734 6.547 19.182 1.00 93.69 87 LYS A O 1
ATOM 676 N N . GLU A 1 88 ? -4.502 4.921 18.256 1.00 94.00 88 GLU A N 1
ATOM 677 C CA . GLU A 1 88 ? -3.199 5.486 18.619 1.00 94.00 88 GLU A CA 1
ATOM 678 C C . GLU A 1 88 ? -2.642 6.423 17.542 1.00 94.00 88 GLU A C 1
ATOM 680 O O . GLU A 1 88 ? -1.792 7.256 17.836 1.00 94.00 88 GLU A O 1
ATOM 685 N N . ILE A 1 89 ? -3.110 6.308 16.291 1.00 92.50 89 ILE A N 1
ATOM 686 C CA . ILE A 1 89 ? -2.614 7.135 15.177 1.00 92.50 89 ILE A CA 1
ATOM 687 C C . ILE A 1 89 ? -3.701 8.059 14.634 1.00 92.50 89 ILE A C 1
ATOM 689 O O . ILE A 1 89 ? -3.521 9.272 14.607 1.00 92.50 89 ILE A O 1
ATOM 693 N N . ALA A 1 90 ? -4.832 7.514 14.187 1.00 91.50 90 ALA A N 1
ATOM 694 C CA . ALA A 1 90 ? -5.842 8.311 13.501 1.00 91.50 90 ALA A CA 1
ATOM 695 C C . ALA A 1 90 ? -6.608 9.233 14.461 1.00 91.50 90 ALA A C 1
ATOM 697 O O . ALA A 1 90 ? -6.741 10.413 14.167 1.00 91.50 90 ALA A O 1
ATOM 698 N N . GLU A 1 91 ? -7.061 8.738 15.613 1.00 91.75 91 GLU A N 1
ATOM 699 C CA . GLU A 1 91 ? -7.812 9.516 16.607 1.00 91.75 91 GLU A CA 1
ATOM 700 C C . GLU A 1 91 ? -7.058 10.753 17.129 1.00 91.75 91 GLU A C 1
ATOM 702 O O . GLU A 1 91 ? -7.647 11.837 17.093 1.00 91.75 91 GLU A O 1
ATOM 707 N N . PRO A 1 92 ? -5.767 10.681 17.519 1.00 92.56 92 PRO A N 1
ATOM 708 C CA . PRO A 1 92 ? -5.034 11.874 17.947 1.00 92.56 92 PRO A CA 1
ATOM 709 C C . PRO A 1 92 ? -4.733 12.862 16.810 1.00 92.56 92 PRO A C 1
ATOM 711 O O . PRO A 1 92 ? -4.536 14.044 17.079 1.00 92.56 92 PRO A O 1
ATOM 714 N N . VAL A 1 93 ? -4.700 12.411 15.551 1.00 91.06 93 VAL A N 1
ATOM 715 C CA . VAL A 1 93 ? -4.361 13.260 14.392 1.00 91.06 93 VAL A CA 1
ATOM 716 C C . VAL A 1 93 ? -5.600 13.893 13.749 1.00 91.06 93 VAL A C 1
ATOM 718 O O . VAL A 1 93 ? -5.586 15.068 13.396 1.00 91.06 93 VAL A O 1
ATOM 721 N N . LEU A 1 94 ? -6.673 13.120 13.575 1.00 88.12 94 LEU A N 1
ATOM 722 C CA . LEU A 1 94 ? -7.887 13.495 12.836 1.00 88.12 94 LEU A CA 1
ATOM 723 C C . LEU A 1 94 ? -9.052 13.883 13.756 1.00 88.12 94 LEU A C 1
ATOM 725 O O . LEU A 1 94 ? -10.019 14.496 13.294 1.00 88.12 94 LEU A O 1
ATOM 729 N N . GLY A 1 95 ? -9.005 13.503 15.037 1.00 89.56 95 GLY A N 1
ATOM 730 C CA . GLY A 1 95 ? -10.054 13.781 16.016 1.00 89.56 95 GLY A CA 1
ATOM 731 C C . GLY A 1 95 ? -11.430 13.317 15.534 1.00 89.56 95 GLY A C 1
ATOM 732 O O . GLY A 1 95 ? -11.640 12.146 15.213 1.00 89.56 95 GLY A O 1
ATOM 733 N N . VAL A 1 96 ? -12.374 14.254 15.426 1.00 88.75 96 VAL A N 1
ATOM 734 C CA . VAL A 1 96 ? -13.770 13.994 15.021 1.00 88.75 96 VAL A CA 1
ATOM 735 C C . VAL A 1 96 ? -13.877 13.417 13.600 1.00 88.75 96 VAL A C 1
ATOM 737 O O . VAL A 1 96 ? -14.842 12.729 13.274 1.00 88.75 96 VAL A O 1
ATOM 740 N N . HIS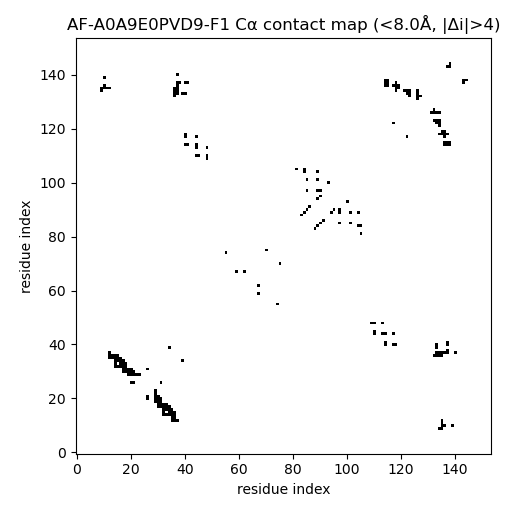 A 1 97 ? -12.880 13.647 12.742 1.00 87.44 97 HIS A N 1
ATOM 741 C CA . HIS A 1 97 ? -12.886 13.160 11.361 1.00 87.44 97 HIS A CA 1
ATOM 742 C C . HIS A 1 97 ? -12.356 11.730 11.202 1.00 87.44 97 HIS A C 1
ATOM 744 O O . HIS A 1 97 ? -12.370 11.194 10.091 1.00 87.44 97 HIS A O 1
ATOM 750 N N . THR A 1 98 ? -11.932 11.090 12.293 1.00 87.19 98 THR A N 1
ATOM 751 C CA . THR A 1 98 ? -11.346 9.743 12.277 1.00 87.19 98 THR A CA 1
ATOM 752 C C . THR A 1 98 ? -12.243 8.736 11.570 1.00 87.19 98 THR A C 1
ATOM 754 O O . THR A 1 98 ? -11.786 8.050 10.663 1.00 87.19 98 THR A O 1
ATOM 757 N N . ASP A 1 99 ? -13.535 8.697 11.890 1.00 86.88 99 ASP A N 1
ATOM 758 C CA . ASP A 1 99 ? -14.454 7.707 11.313 1.00 86.88 99 ASP A CA 1
ATOM 759 C C . ASP A 1 99 ? -14.654 7.871 9.802 1.00 86.88 99 ASP A C 1
ATOM 761 O O . ASP A 1 99 ? -14.963 6.901 9.110 1.00 86.88 99 ASP A O 1
ATOM 765 N N . ARG A 1 100 ? -14.415 9.076 9.270 1.00 87.69 100 ARG A N 1
ATOM 766 C CA . ARG A 1 100 ? -14.482 9.345 7.832 1.00 87.69 100 ARG A CA 1
ATOM 767 C C . ARG A 1 100 ? -13.224 8.881 7.101 1.00 87.69 100 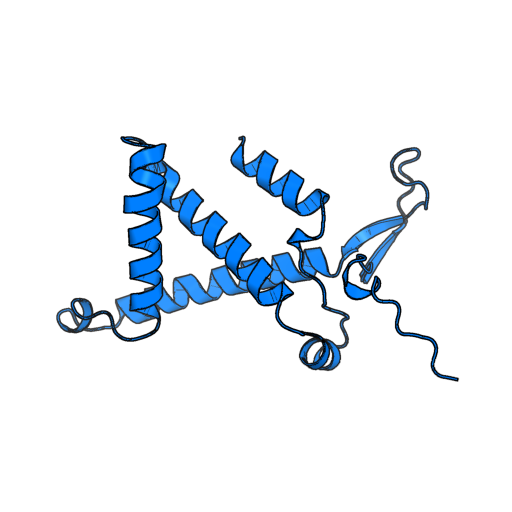ARG A C 1
ATOM 769 O O . ARG A 1 100 ? -13.330 8.323 6.014 1.00 87.69 100 ARG A O 1
ATOM 776 N N . PHE A 1 101 ? -12.046 9.108 7.681 1.00 88.38 101 PHE A N 1
ATOM 777 C CA . PHE A 1 101 ? -10.762 8.867 7.011 1.00 88.38 101 PHE A CA 1
ATOM 778 C C . PHE A 1 101 ? -10.109 7.532 7.366 1.00 88.38 101 PHE A C 1
ATOM 780 O O . PHE A 1 101 ? -9.214 7.083 6.653 1.00 88.38 101 PHE A O 1
ATOM 787 N N . ILE A 1 102 ? -10.569 6.847 8.415 1.00 90.44 102 ILE A N 1
ATOM 788 C CA . ILE A 1 102 ? -9.951 5.601 8.875 1.00 90.44 102 ILE A CA 1
ATOM 789 C C . ILE A 1 102 ? -9.945 4.508 7.798 1.00 90.44 102 ILE A C 1
ATOM 791 O O . ILE A 1 102 ? -8.980 3.756 7.686 1.00 90.44 102 ILE A O 1
ATOM 795 N N . GLN A 1 103 ? -10.979 4.463 6.950 1.00 88.38 103 GLN A N 1
ATOM 796 C CA . GLN A 1 103 ? -11.067 3.521 5.830 1.00 88.38 103 GLN A CA 1
ATOM 797 C C . GLN A 1 103 ? -9.944 3.742 4.806 1.00 88.38 103 GLN A C 1
ATOM 799 O O . GLN A 1 103 ? -9.356 2.775 4.313 1.00 88.38 103 GLN A O 1
ATOM 804 N N . TYR A 1 104 ? -9.619 5.007 4.521 1.00 88.06 104 TYR A N 1
ATOM 805 C CA . TYR A 1 104 ? -8.502 5.370 3.653 1.00 88.06 104 TYR A CA 1
ATOM 806 C C . TYR A 1 104 ? -7.164 5.041 4.320 1.00 88.06 104 TYR A C 1
ATOM 808 O O . TYR A 1 104 ? -6.333 4.374 3.710 1.00 88.06 104 TYR A O 1
ATOM 816 N N . VAL A 1 105 ? -6.985 5.422 5.591 1.00 89.56 105 VAL A N 1
ATOM 817 C CA . VAL A 1 105 ? -5.748 5.179 6.354 1.00 89.56 105 VAL A CA 1
ATOM 818 C C . VAL A 1 105 ? -5.417 3.689 6.420 1.00 89.56 105 VAL A C 1
ATOM 820 O O . VAL A 1 105 ? -4.290 3.302 6.120 1.00 89.56 105 VAL A O 1
ATOM 823 N N . TRP A 1 106 ? -6.389 2.836 6.755 1.00 90.56 106 TRP A N 1
ATOM 824 C CA . TRP A 1 106 ? -6.189 1.387 6.761 1.00 90.56 106 TRP A CA 1
ATOM 825 C C . TRP A 1 106 ? -5.813 0.863 5.373 1.00 90.56 106 TRP A C 1
ATOM 827 O O . TRP A 1 106 ? -4.841 0.122 5.246 1.00 90.56 106 TRP A O 1
ATOM 837 N N . SER A 1 107 ? -6.534 1.275 4.329 1.00 87.75 107 SER A N 1
ATOM 838 C CA . SER A 1 107 ? -6.272 0.817 2.959 1.00 87.75 107 SER A CA 1
ATOM 839 C C . SER A 1 107 ? -4.877 1.225 2.478 1.00 87.75 107 SER A C 1
ATOM 841 O O . SER A 1 107 ? -4.127 0.379 1.995 1.00 87.75 107 SER A O 1
ATOM 843 N N . ALA A 1 108 ? -4.496 2.491 2.667 1.00 88.19 108 ALA A N 1
ATOM 844 C CA . ALA A 1 108 ? -3.182 3.011 2.303 1.00 88.19 108 ALA A CA 1
ATOM 845 C C . ALA A 1 108 ? -2.062 2.322 3.097 1.00 88.19 108 ALA A C 1
ATOM 847 O O . ALA A 1 108 ? -1.058 1.913 2.514 1.00 88.19 108 ALA A O 1
ATOM 848 N N . PHE A 1 109 ? -2.255 2.119 4.404 1.00 90.19 109 PHE A N 1
ATOM 849 C CA . PHE A 1 109 ? -1.297 1.411 5.248 1.00 90.19 109 PHE A CA 1
ATOM 850 C C . PHE A 1 109 ? -1.070 -0.023 4.767 1.00 90.19 109 PHE A C 1
ATOM 852 O O . PHE A 1 109 ? 0.069 -0.402 4.508 1.00 90.19 109 PHE A O 1
ATOM 859 N N . PHE A 1 110 ? -2.131 -0.820 4.600 1.00 88.56 110 PHE A N 1
ATOM 860 C CA . PHE A 1 110 ? -1.987 -2.211 4.168 1.00 88.56 110 PHE A CA 1
ATOM 861 C C . PHE A 1 110 ? -1.470 -2.324 2.735 1.00 88.56 110 PHE A C 1
ATOM 863 O O . PHE A 1 110 ? -0.710 -3.247 2.445 1.00 88.56 110 PHE A O 1
ATOM 870 N N . PHE A 1 111 ? -1.813 -1.381 1.857 1.00 86.81 111 PHE A N 1
ATOM 871 C CA . PHE A 1 111 ? -1.267 -1.292 0.504 1.00 86.81 111 PHE A CA 1
ATOM 872 C C . PHE A 1 111 ? 0.245 -1.082 0.508 1.00 86.81 111 PHE A C 1
ATOM 874 O O . PHE A 1 111 ? 0.987 -1.903 -0.037 1.00 86.81 111 PHE A O 1
ATOM 881 N N . VAL A 1 112 ? 0.712 -0.036 1.188 1.00 87.25 112 VAL A N 1
ATOM 882 C CA . VAL A 1 112 ? 2.140 0.274 1.304 1.00 87.25 112 VAL A CA 1
ATOM 883 C C . VAL A 1 112 ? 2.880 -0.844 2.035 1.00 87.25 112 VAL A C 1
ATOM 885 O O . VAL A 1 112 ? 3.942 -1.266 1.584 1.00 87.25 112 VAL A O 1
ATOM 888 N N . LEU A 1 113 ? 2.318 -1.375 3.123 1.00 87.31 113 LEU A N 1
ATOM 889 C CA . LEU A 1 113 ? 2.889 -2.503 3.858 1.00 87.31 113 LEU A CA 1
ATOM 890 C C . LEU A 1 113 ? 3.059 -3.726 2.952 1.00 87.31 113 LEU A C 1
ATOM 892 O O . LEU A 1 113 ? 4.128 -4.325 2.940 1.00 87.31 113 LEU A O 1
ATOM 896 N N . THR A 1 114 ? 2.037 -4.075 2.169 1.00 84.56 114 THR A N 1
ATOM 897 C CA . THR A 1 114 ? 2.070 -5.241 1.274 1.00 84.56 114 THR A CA 1
ATOM 898 C C . THR A 1 114 ? 3.099 -5.055 0.170 1.00 84.56 114 THR A C 1
ATOM 900 O O . THR A 1 114 ? 3.882 -5.963 -0.083 1.00 84.56 114 THR A O 1
ATOM 903 N N . ILE A 1 115 ? 3.15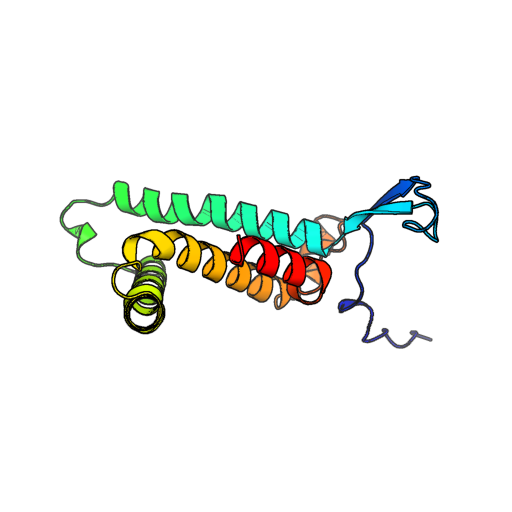7 -3.877 -0.453 1.00 80.88 115 ILE A N 1
ATOM 904 C CA . ILE A 1 115 ? 4.152 -3.581 -1.490 1.00 80.88 115 ILE A CA 1
ATOM 905 C C . ILE A 1 115 ? 5.575 -3.659 -0.934 1.00 80.88 115 ILE A C 1
ATOM 907 O O . ILE A 1 115 ? 6.452 -4.225 -1.583 1.00 80.88 115 ILE A O 1
ATOM 911 N N . ASN A 1 116 ? 5.814 -3.117 0.261 1.00 84.75 116 ASN A N 1
ATOM 912 C CA . ASN A 1 116 ? 7.136 -3.173 0.882 1.00 84.75 116 ASN A CA 1
ATOM 913 C C . ASN A 1 116 ? 7.494 -4.593 1.339 1.00 84.75 116 ASN A C 1
ATOM 915 O O . ASN A 1 116 ? 8.634 -5.013 1.166 1.00 84.75 116 ASN A O 1
ATOM 919 N N . LEU A 1 117 ? 6.532 -5.356 1.864 1.00 82.56 117 LEU A N 1
ATOM 920 C CA . LEU A 1 117 ? 6.752 -6.744 2.267 1.00 82.56 117 LEU A CA 1
ATOM 921 C C . LEU A 1 117 ? 7.045 -7.634 1.052 1.00 82.56 117 LEU A C 1
ATOM 923 O O . LEU A 1 117 ? 7.985 -8.421 1.086 1.00 82.56 117 LEU A O 1
ATOM 927 N N . LEU A 1 118 ? 6.297 -7.470 -0.042 1.00 76.88 118 LEU A N 1
ATOM 928 C CA . LEU A 1 118 ? 6.545 -8.170 -1.304 1.00 76.88 118 LEU A CA 1
ATOM 929 C C . LEU A 1 118 ? 7.863 -7.734 -1.960 1.00 76.88 118 LEU A C 1
ATOM 931 O O . LEU A 1 118 ? 8.529 -8.560 -2.573 1.00 76.88 118 LEU A O 1
ATOM 935 N N . GLY A 1 119 ? 8.253 -6.466 -1.816 1.00 72.06 119 GLY A N 1
ATOM 936 C CA . GLY A 1 119 ? 9.531 -5.942 -2.302 1.00 72.06 119 GLY A CA 1
ATOM 937 C C . GLY A 1 119 ? 10.751 -6.425 -1.512 1.00 72.06 119 GLY A C 1
ATOM 938 O O . GLY A 1 119 ? 11.842 -6.491 -2.072 1.00 72.06 119 GLY A O 1
ATOM 939 N N . LEU A 1 120 ? 10.572 -6.768 -0.230 1.00 73.81 120 LEU A N 1
ATOM 940 C CA . LEU A 1 120 ? 11.608 -7.364 0.619 1.00 73.81 120 LEU A CA 1
ATOM 941 C C . LEU A 1 120 ? 11.799 -8.858 0.329 1.00 73.81 120 LEU A C 1
ATOM 943 O O . LEU A 1 120 ? 12.895 -9.389 0.509 1.00 73.81 120 LEU A O 1
ATOM 947 N N . LEU A 1 121 ? 10.738 -9.548 -0.102 1.00 72.44 121 LEU A N 1
ATOM 948 C CA . LEU A 1 121 ? 10.841 -10.953 -0.467 1.00 72.44 121 LEU A CA 1
ATOM 949 C C . LEU A 1 121 ? 11.741 -11.099 -1.703 1.00 72.44 121 LEU A C 1
ATOM 951 O O . LEU A 1 121 ? 11.507 -10.433 -2.714 1.00 72.44 121 LEU A O 1
ATOM 955 N N . PRO A 1 122 ? 12.743 -11.999 -1.672 1.00 66.25 122 PRO A N 1
ATOM 956 C CA . PRO A 1 122 ? 13.504 -12.340 -2.860 1.00 66.25 122 PRO A CA 1
ATOM 957 C C . PRO A 1 122 ? 12.585 -13.148 -3.779 1.00 66.25 122 PRO A C 1
ATOM 959 O O . PRO A 1 122 ? 12.577 -14.373 -3.747 1.00 66.25 122 PRO A O 1
ATOM 962 N N . LEU A 1 123 ? 11.769 -12.463 -4.582 1.00 64.38 123 LEU A N 1
ATOM 963 C CA . LEU A 1 123 ? 10.830 -13.083 -5.520 1.00 64.38 123 LEU A CA 1
ATOM 964 C C . LEU A 1 123 ? 11.527 -13.710 -6.730 1.00 64.38 123 LEU A C 1
ATOM 966 O O . LEU A 1 123 ? 10.863 -14.346 -7.535 1.00 64.38 123 LEU A O 1
ATOM 970 N N . HIS A 1 124 ? 12.854 -13.610 -6.825 1.00 58.56 124 HIS A N 1
ATOM 971 C CA . HIS A 1 124 ? 13.678 -14.196 -7.883 1.00 58.56 124 HIS A CA 1
ATOM 972 C C . HIS A 1 124 ? 13.391 -15.690 -8.182 1.00 58.56 124 HIS A C 1
ATOM 974 O O . HIS A 1 124 ? 13.324 -16.053 -9.354 1.00 58.56 124 HIS A O 1
ATOM 980 N N . PRO A 1 125 ? 13.164 -16.579 -7.188 1.00 58.16 125 PRO A N 1
ATOM 981 C CA . PRO A 1 125 ? 12.850 -17.988 -7.443 1.00 58.16 125 PRO A CA 1
ATOM 982 C C . PRO A 1 125 ? 11.421 -18.205 -7.960 1.00 58.16 125 PRO A C 1
ATOM 984 O O . PRO A 1 125 ? 11.172 -19.125 -8.732 1.00 58.16 125 PRO A O 1
ATOM 987 N N . VAL A 1 126 ? 10.472 -17.368 -7.528 1.00 58.69 126 VAL A N 1
ATOM 988 C CA . VAL A 1 126 ? 9.056 -17.468 -7.918 1.00 58.69 126 VAL A CA 1
ATOM 989 C C . VAL A 1 126 ? 8.839 -16.817 -9.283 1.00 58.69 126 VAL A C 1
ATOM 991 O O . VAL A 1 126 ? 8.117 -17.348 -10.116 1.00 58.69 126 VAL A O 1
ATOM 994 N N . SER A 1 127 ? 9.513 -15.702 -9.546 1.00 54.66 127 SER A N 1
ATOM 995 C CA . SER A 1 127 ? 9.444 -14.947 -10.794 1.00 54.66 127 SER A CA 1
ATOM 996 C C . SER A 1 127 ? 10.088 -15.708 -11.964 1.00 54.66 127 SER A C 1
ATOM 998 O O . SER A 1 127 ? 9.529 -15.735 -13.062 1.00 54.66 127 SER A O 1
ATOM 1000 N N . ALA A 1 128 ? 11.151 -16.477 -11.693 1.00 54.56 128 ALA A N 1
ATOM 1001 C CA . ALA A 1 128 ? 11.717 -17.453 -12.626 1.00 54.56 128 ALA A CA 1
ATOM 1002 C C . ALA A 1 128 ? 10.728 -18.573 -13.018 1.00 54.56 128 ALA A C 1
ATOM 1004 O O . ALA A 1 128 ? 10.786 -19.069 -14.141 1.00 54.56 128 ALA A O 1
ATOM 1005 N N . LEU A 1 129 ? 9.792 -18.944 -12.133 1.00 59.03 129 LEU A N 1
ATOM 1006 C CA . LEU A 1 129 ? 8.775 -19.969 -12.401 1.00 59.03 129 LEU A CA 1
ATOM 1007 C C . LEU A 1 129 ? 7.680 -19.480 -13.368 1.00 59.03 129 LEU A C 1
ATOM 1009 O O . LEU A 1 129 ? 7.092 -20.280 -14.092 1.00 59.03 129 LEU A O 1
ATOM 1013 N N . PHE A 1 130 ? 7.418 -18.169 -13.388 1.00 56.62 130 PHE A N 1
ATOM 1014 C CA . PHE A 1 130 ? 6.418 -17.525 -14.247 1.00 56.62 130 PHE A CA 1
ATOM 1015 C C . PHE A 1 130 ? 7.021 -16.853 -15.496 1.00 56.62 130 PHE A C 1
ATOM 1017 O O . PHE A 1 130 ? 6.287 -16.254 -16.277 1.00 56.62 130 PHE A O 1
ATOM 1024 N N . GLY A 1 131 ? 8.339 -16.971 -15.718 1.00 52.03 131 GLY A N 1
ATOM 1025 C CA . GLY A 1 131 ? 9.019 -16.422 -16.899 1.00 52.03 131 GLY A CA 1
ATOM 1026 C C . GLY A 1 131 ? 9.062 -14.890 -16.948 1.00 52.03 131 GLY A C 1
ATOM 1027 O O . GLY A 1 131 ? 9.245 -14.311 -18.015 1.00 52.03 131 GLY A O 1
ATOM 1028 N N . THR A 1 132 ? 8.877 -14.224 -15.808 1.00 55.28 132 THR A N 1
ATOM 1029 C CA . THR A 1 132 ? 8.813 -12.762 -15.695 1.00 55.28 132 THR A CA 1
ATOM 1030 C C . THR A 1 132 ? 9.848 -12.290 -14.688 1.00 55.28 132 THR A C 1
ATOM 1032 O O . THR A 1 132 ? 9.854 -12.788 -13.567 1.00 55.28 132 THR A O 1
ATOM 1035 N N . HIS A 1 133 ? 10.691 -11.315 -15.032 1.00 57.28 133 HIS A N 1
ATOM 1036 C CA . HIS A 1 133 ? 11.549 -10.657 -14.047 1.00 57.28 133 HIS A CA 1
ATOM 1037 C C . HIS A 1 133 ? 10.659 -9.821 -13.123 1.00 57.28 133 HIS A C 1
ATOM 1039 O O . HIS A 1 133 ? 10.064 -8.838 -13.536 1.00 57.28 133 HIS A O 1
ATOM 1045 N N . ILE A 1 134 ? 10.479 -10.278 -11.887 1.00 60.38 134 ILE A N 1
ATOM 1046 C CA . ILE A 1 134 ? 9.729 -9.550 -10.864 1.00 60.38 134 ILE A CA 1
ATOM 1047 C C . ILE A 1 134 ? 10.659 -9.419 -9.665 1.00 60.38 134 ILE A C 1
ATOM 1049 O O . ILE A 1 134 ? 10.970 -10.411 -8.999 1.00 60.38 134 ILE A O 1
ATOM 1053 N N . GLY A 1 135 ? 11.142 -8.203 -9.429 1.00 55.50 135 GLY A N 1
ATOM 1054 C CA . GLY A 1 135 ? 12.057 -7.887 -8.341 1.00 55.50 135 GLY A CA 1
ATOM 1055 C C . GLY A 1 135 ? 12.146 -6.383 -8.093 1.00 55.50 135 GLY A C 1
ATOM 1056 O O . GLY A 1 135 ? 11.910 -5.579 -8.991 1.00 55.50 135 GLY A O 1
ATOM 1057 N N . GLY A 1 136 ? 12.477 -6.017 -6.855 1.00 62.41 136 GLY A N 1
ATOM 1058 C CA 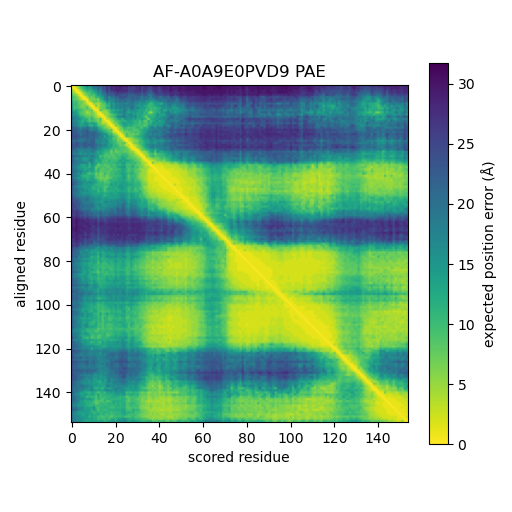. GLY A 1 136 ? 12.599 -4.628 -6.414 1.00 62.41 136 GLY A CA 1
ATOM 1059 C C . GLY A 1 136 ? 11.342 -4.101 -5.716 1.00 62.41 136 GLY A C 1
ATOM 1060 O O . GLY A 1 136 ? 10.206 -4.368 -6.115 1.00 62.41 136 GLY A O 1
ATOM 1061 N N . ALA A 1 137 ? 11.541 -3.331 -4.645 1.00 65.62 137 ALA A N 1
ATOM 1062 C CA . ALA A 1 137 ? 10.447 -2.662 -3.952 1.00 65.62 137 ALA A CA 1
ATOM 1063 C C . ALA A 1 137 ? 9.844 -1.573 -4.853 1.00 65.62 137 ALA A C 1
ATOM 1065 O O . ALA A 1 137 ? 10.557 -0.677 -5.307 1.00 65.62 137 ALA A O 1
ATOM 1066 N N . ALA A 1 138 ? 8.527 -1.608 -5.092 1.00 64.00 138 ALA A N 1
ATOM 1067 C CA . ALA A 1 138 ? 7.868 -0.598 -5.931 1.00 64.00 138 ALA A CA 1
ATOM 1068 C C . ALA A 1 138 ? 7.932 0.820 -5.322 1.00 64.00 138 ALA A C 1
ATOM 1070 O O . ALA A 1 138 ? 7.827 1.810 -6.040 1.00 64.00 138 ALA A O 1
ATOM 1071 N N . THR A 1 139 ? 8.192 0.925 -4.015 1.00 63.31 139 THR A N 1
ATOM 1072 C CA . THR A 1 139 ? 8.485 2.178 -3.297 1.00 63.31 139 THR A CA 1
ATOM 1073 C C . THR A 1 139 ? 9.866 2.763 -3.604 1.00 63.31 139 THR A C 1
ATOM 1075 O O . THR A 1 139 ? 10.091 3.936 -3.327 1.00 63.31 139 THR A O 1
ATOM 1078 N N . GLY A 1 140 ? 10.773 2.003 -4.231 1.00 66.56 140 GLY A N 1
ATOM 1079 C CA . GLY A 1 140 ? 12.045 2.520 -4.748 1.00 66.56 140 GLY A CA 1
ATOM 1080 C C . GLY A 1 140 ? 11.878 3.458 -5.952 1.00 66.56 140 GLY A C 1
ATOM 1081 O O . GLY A 1 140 ? 12.847 4.056 -6.414 1.00 66.56 140 GLY A O 1
ATOM 1082 N N . ASN A 1 141 ? 10.654 3.601 -6.469 1.00 75.06 141 ASN A N 1
ATOM 1083 C CA . ASN A 1 141 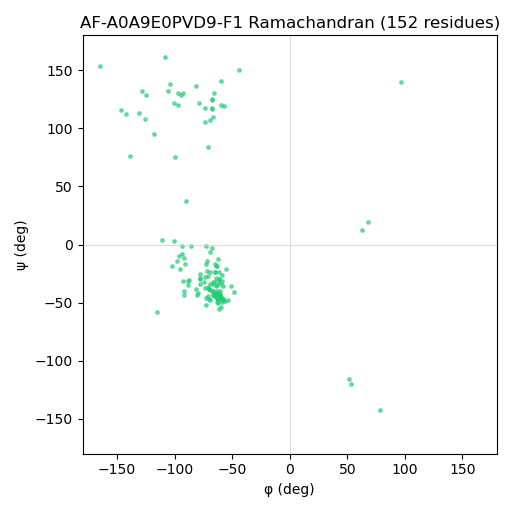? 10.320 4.508 -7.556 1.00 75.06 141 ASN A CA 1
ATOM 1084 C C . ASN A 1 141 ? 9.753 5.827 -7.047 1.00 75.06 141 ASN A C 1
ATOM 1086 O O . ASN A 1 141 ? 8.666 5.862 -6.465 1.00 75.06 141 ASN A O 1
ATOM 1090 N N . ILE A 1 142 ? 10.432 6.922 -7.380 1.00 75.88 142 ILE A N 1
ATOM 1091 C CA . ILE A 1 142 ? 9.964 8.276 -7.077 1.00 75.88 142 ILE A CA 1
ATOM 1092 C C . ILE A 1 142 ? 8.592 8.578 -7.695 1.00 75.88 142 ILE A C 1
ATOM 1094 O O . ILE A 1 142 ? 7.805 9.309 -7.105 1.00 75.88 142 ILE A O 1
ATOM 1098 N N . TRP A 1 143 ? 8.266 7.991 -8.851 1.00 76.94 143 TRP A N 1
ATOM 1099 C CA . TRP A 1 143 ? 6.983 8.218 -9.518 1.00 76.94 143 TRP A CA 1
ATOM 1100 C C . TRP A 1 143 ? 5.824 7.563 -8.766 1.00 76.94 143 TRP A C 1
ATOM 1102 O O . TRP A 1 143 ? 4.734 8.130 -8.674 1.00 76.94 143 TRP A O 1
ATOM 1112 N N . VAL A 1 144 ? 6.066 6.390 -8.179 1.00 72.56 144 VAL A N 1
ATOM 1113 C CA . VAL A 1 144 ? 5.063 5.653 -7.402 1.00 72.56 144 VAL A CA 1
ATOM 1114 C C . VAL A 1 144 ? 4.774 6.380 -6.094 1.00 72.56 144 VAL A C 1
ATOM 1116 O O . VAL A 1 144 ? 3.611 6.611 -5.759 1.00 72.56 144 VAL A O 1
ATOM 1119 N N . THR A 1 145 ? 5.818 6.794 -5.374 1.00 80.75 145 THR A N 1
ATOM 1120 C CA . THR A 1 145 ? 5.661 7.530 -4.113 1.00 80.75 145 THR A CA 1
ATOM 1121 C C . THR A 1 145 ? 5.052 8.913 -4.335 1.00 80.75 145 THR A C 1
ATOM 1123 O O . THR A 1 145 ? 4.156 9.297 -3.584 1.00 80.75 145 THR A O 1
ATOM 1126 N N . ALA A 1 146 ? 5.441 9.624 -5.399 1.00 82.56 146 ALA A N 1
ATOM 1127 C CA . ALA A 1 146 ? 4.840 10.905 -5.770 1.00 82.56 146 ALA A CA 1
ATOM 1128 C C . ALA A 1 146 ? 3.345 10.775 -6.095 1.00 82.56 146 ALA A C 1
ATOM 1130 O O . ALA A 1 146 ? 2.542 11.577 -5.624 1.00 82.56 146 ALA A O 1
ATOM 1131 N N . THR A 1 147 ? 2.947 9.739 -6.839 1.00 83.19 147 THR A N 1
ATOM 1132 C CA . THR A 1 147 ? 1.530 9.495 -7.157 1.00 83.19 147 THR A CA 1
ATOM 1133 C C . THR A 1 147 ? 0.718 9.231 -5.890 1.00 83.19 147 THR A C 1
ATOM 1135 O O . THR A 1 147 ? -0.348 9.815 -5.708 1.00 83.19 147 THR A O 1
ATOM 1138 N N . LEU A 1 148 ? 1.230 8.397 -4.979 1.00 82.75 148 LEU A N 1
ATOM 1139 C CA . LEU A 1 148 ? 0.552 8.104 -3.715 1.00 82.75 148 LEU A CA 1
ATOM 1140 C C . LEU A 1 148 ? 0.430 9.351 -2.821 1.00 82.75 148 LEU A C 1
ATOM 1142 O O . LEU A 1 148 ? -0.590 9.541 -2.156 1.00 82.75 148 LEU A O 1
ATOM 1146 N N . ALA A 1 149 ? 1.443 10.223 -2.837 1.00 84.44 149 ALA A N 1
ATOM 1147 C CA . ALA A 1 149 ? 1.408 11.499 -2.132 1.00 84.44 149 ALA A CA 1
ATOM 1148 C C . ALA A 1 149 ? 0.322 12.428 -2.698 1.00 84.44 149 ALA A C 1
ATOM 1150 O O . ALA A 1 149 ? -0.448 12.993 -1.927 1.00 84.44 149 ALA A O 1
ATOM 1151 N N . ILE A 1 150 ? 0.204 12.530 -4.027 1.00 88.44 150 ILE A N 1
ATOM 1152 C CA . ILE A 1 150 ? -0.844 13.328 -4.684 1.00 88.44 150 ILE A CA 1
ATOM 1153 C C . ILE A 1 150 ? -2.236 12.776 -4.362 1.00 8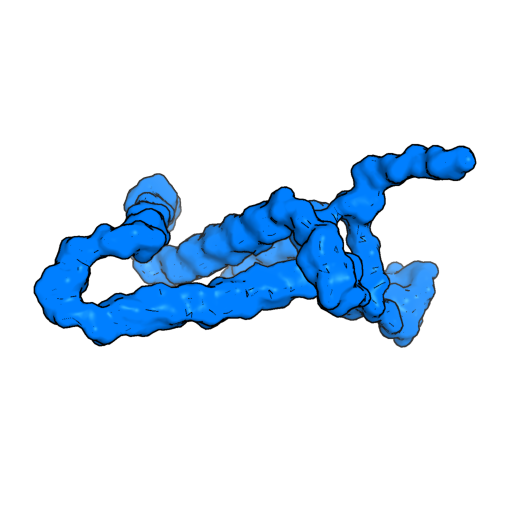8.44 150 ILE A C 1
ATOM 1155 O O . ILE A 1 150 ? -3.121 13.546 -4.015 1.00 88.44 150 ILE A O 1
ATOM 1159 N N . LEU A 1 151 ? -2.428 11.454 -4.414 1.00 86.44 151 LEU A N 1
ATOM 1160 C CA . LEU A 1 151 ? -3.707 10.826 -4.054 1.00 86.44 151 LEU A CA 1
ATOM 1161 C C . LEU A 1 151 ? -4.108 11.084 -2.599 1.00 86.44 151 LEU A C 1
ATOM 1163 O O . LEU A 1 151 ? -5.290 11.162 -2.305 1.00 86.44 151 LEU A O 1
ATOM 1167 N N . THR A 1 152 ? -3.130 11.206 -1.702 1.00 85.44 152 THR A N 1
ATOM 1168 C CA . THR A 1 152 ? -3.379 11.533 -0.291 1.00 85.44 152 THR A CA 1
ATOM 1169 C C . THR A 1 152 ? -3.673 13.021 -0.083 1.00 85.44 152 THR A C 1
ATOM 1171 O O . THR A 1 152 ? -4.305 13.385 0.903 1.00 85.44 152 THR A O 1
ATOM 1174 N N . LEU A 1 153 ? -3.181 13.882 -0.977 1.00 88.75 153 LEU A N 1
ATOM 1175 C CA . LEU A 1 153 ? -3.346 15.332 -0.899 1.00 88.75 153 LEU A CA 1
ATOM 1176 C C . LEU A 1 153 ? -4.738 15.800 -1.357 1.00 88.75 153 LEU A C 1
ATOM 1178 O O . LEU A 1 153 ? -5.192 16.851 -0.907 1.00 88.75 153 LEU A O 1
ATOM 1182 N N . ILE A 1 154 ? -5.364 15.055 -2.272 1.00 81.62 154 ILE A N 1
ATOM 1183 C CA . ILE A 1 154 ? -6.687 15.339 -2.858 1.00 81.62 154 ILE A CA 1
ATOM 1184 C C . ILE A 1 154 ? -7.794 14.816 -1.939 1.00 81.62 154 ILE A C 1
ATOM 1186 O O . ILE A 1 154 ? -8.767 15.573 -1.723 1.00 81.62 154 ILE A O 1
#

Foldseek 3Di:
DDDPDDPCPQLDKDQPDWDQACPDPVCPPSTDRPDILLNVLLVVLVVCCVPVVVVLVVVLVPDDPVVNVDDDDPNVVLVVVLVCCQPVPQCVPPPPCSVVCSVVSSVLVSSLVSLVVSQPDPCVVVCVVVVHDRHHRSVSDPVVVVVVVVVVVD

Sequence (154 aa):
MMAPENPLSHVIQHPLKEFPADLGMLTPRGVITVLSDQIVMMIVAGLLLMFVFPLLLRRRAGADPIGRLVPTGFGNFVETVCQYLRKEIAEPVLGVHTDRFIQYVWSAFFFVLTINLLGLLPLHPVSALFGTHIGGAATGNIWVTATLAILTLI